Protein AF-A0AAW9I3V1-F1 (afdb_monomer)

Sequence (148 aa):
MKNDNVSKISYIEKARKITSREYLMKLIYQIDILEGDLQDINNYFEDFLNNNEEYIINRYGELLLQYSNESCVDLESVNMNNATDMEYMKRVCNELSVHSYDIEELITKHALNSSLSRIAKVDLAILKLSICEIVYMNKEVPVRVSIN

Structure (mmCIF, N/CA/C/O backbone):
data_AF-A0AAW9I3V1-F1
#
_entry.id   AF-A0AAW9I3V1-F1
#
loop_
_atom_site.group_PDB
_atom_site.id
_atom_site.type_symbol
_atom_site.label_atom_id
_atom_site.label_alt_id
_atom_site.label_comp_id
_atom_site.label_asym_id
_atom_site.label_entity_id
_atom_site.label_seq_id
_atom_site.pdbx_PDB_ins_code
_atom_site.Cartn_x
_atom_site.Cartn_y
_atom_site.Cartn_z
_atom_site.occupancy
_atom_site.B_iso_or_equiv
_atom_site.auth_seq_id
_atom_site.auth_comp_id
_atom_site.auth_asym_id
_atom_site.auth_atom_id
_atom_site.pdbx_PDB_model_num
ATOM 1 N N . MET A 1 1 ? 10.827 -19.783 -28.789 1.00 43.56 1 MET A N 1
ATOM 2 C CA . MET A 1 1 ? 10.454 -18.372 -29.044 1.00 43.56 1 MET A CA 1
ATOM 3 C C . MET A 1 1 ? 9.079 -17.952 -28.486 1.00 43.56 1 MET A C 1
ATOM 5 O O . MET A 1 1 ? 8.656 -16.848 -28.785 1.00 43.56 1 MET A O 1
ATOM 9 N N . LYS A 1 2 ? 8.371 -18.754 -27.662 1.00 42.28 2 LYS A N 1
ATOM 10 C CA . LYS A 1 2 ? 7.132 -18.313 -26.966 1.00 42.28 2 LYS A CA 1
ATOM 11 C C . LYS A 1 2 ? 7.310 -18.023 -25.459 1.00 42.28 2 LYS A C 1
ATOM 13 O O . LYS A 1 2 ? 6.416 -17.431 -24.872 1.00 42.28 2 LYS A O 1
ATOM 18 N N . ASN A 1 3 ? 8.440 -18.402 -24.851 1.00 51.03 3 ASN A N 1
ATOM 19 C CA . ASN A 1 3 ? 8.659 -18.279 -23.400 1.00 51.03 3 ASN A CA 1
ATOM 20 C C . ASN A 1 3 ? 9.194 -16.910 -22.949 1.00 51.03 3 ASN A C 1
ATOM 22 O O . ASN A 1 3 ? 8.907 -16.501 -21.827 1.00 51.03 3 ASN A O 1
ATOM 26 N N . ASP A 1 4 ? 9.909 -16.184 -23.809 1.00 51.91 4 ASP A N 1
ATOM 27 C CA . ASP A 1 4 ? 10.616 -14.967 -23.383 1.00 51.91 4 ASP A CA 1
ATOM 28 C C . ASP A 1 4 ? 9.651 -13.792 -23.139 1.00 51.91 4 ASP A C 1
ATOM 30 O O . ASP A 1 4 ? 9.788 -13.073 -22.154 1.00 51.91 4 ASP A O 1
ATOM 34 N N . ASN A 1 5 ? 8.586 -13.659 -23.942 1.00 51.19 5 ASN A N 1
ATOM 35 C CA . ASN A 1 5 ? 7.574 -12.608 -23.744 1.00 51.19 5 ASN A CA 1
ATOM 36 C C . ASN A 1 5 ? 6.731 -12.806 -22.475 1.00 51.19 5 ASN A C 1
ATOM 38 O O . ASN A 1 5 ? 6.390 -11.830 -21.814 1.00 51.19 5 ASN A O 1
ATOM 42 N N . VAL A 1 6 ? 6.406 -14.051 -22.112 1.00 56.41 6 VAL A N 1
ATOM 43 C CA . VAL A 1 6 ? 5.638 -14.347 -20.888 1.00 56.41 6 VAL A CA 1
ATOM 44 C C . VAL A 1 6 ? 6.490 -14.072 -19.646 1.00 56.41 6 VAL A C 1
ATOM 46 O O . VAL A 1 6 ? 6.002 -13.498 -18.675 1.00 56.41 6 VAL A O 1
ATOM 49 N N . SER A 1 7 ? 7.784 -14.406 -19.704 1.00 58.94 7 SER A N 1
ATOM 50 C CA . SER A 1 7 ? 8.742 -14.079 -18.646 1.00 58.94 7 SER A CA 1
ATOM 51 C C . SER A 1 7 ? 8.952 -12.566 -18.506 1.00 58.94 7 SER A C 1
ATOM 53 O O . SER A 1 7 ? 9.006 -12.077 -17.379 1.00 58.94 7 SER A O 1
ATOM 55 N N . LYS A 1 8 ? 9.015 -11.814 -19.621 1.00 57.56 8 LYS A N 1
ATOM 56 C CA . LYS A 1 8 ? 9.141 -10.344 -19.606 1.00 57.56 8 LYS A CA 1
ATOM 57 C C . LYS A 1 8 ? 7.959 -9.641 -18.954 1.00 57.56 8 LYS A C 1
ATOM 59 O O . LYS A 1 8 ? 8.146 -8.808 -18.074 1.00 57.56 8 LYS A O 1
ATOM 64 N N . ILE A 1 9 ? 6.743 -10.011 -19.353 1.00 60.69 9 ILE A N 1
ATOM 65 C CA . ILE A 1 9 ? 5.514 -9.426 -18.800 1.00 60.69 9 ILE A CA 1
ATOM 66 C C . ILE A 1 9 ? 5.423 -9.707 -17.290 1.00 60.69 9 ILE A C 1
ATOM 68 O O . ILE A 1 9 ? 5.055 -8.828 -16.514 1.00 60.69 9 ILE A O 1
ATOM 72 N N . SER A 1 10 ? 5.858 -10.891 -16.847 1.00 80.12 10 SER A N 1
ATOM 73 C CA . SER A 1 10 ? 5.753 -11.298 -15.444 1.00 80.12 10 SER A CA 1
ATOM 74 C C . SER A 1 10 ? 6.622 -10.487 -14.473 1.00 80.12 10 SER A C 1
ATOM 76 O O . SER A 1 10 ? 6.154 -10.205 -13.367 1.00 80.12 10 SER A O 1
ATOM 78 N N . TYR A 1 11 ? 7.865 -10.125 -14.820 1.00 86.50 11 TYR A N 1
ATOM 79 C CA . TYR A 1 11 ? 8.733 -9.403 -13.874 1.00 86.50 11 TYR A CA 1
ATOM 80 C C . TYR A 1 11 ? 8.411 -7.908 -13.797 1.00 86.50 11 TYR A C 1
ATOM 82 O O . TYR A 1 11 ? 8.506 -7.328 -12.717 1.00 86.50 11 TYR A O 1
ATOM 90 N N . ILE A 1 12 ? 7.985 -7.309 -14.913 1.00 90.56 12 ILE A N 1
ATOM 91 C CA . ILE A 1 12 ? 7.550 -5.907 -14.985 1.00 90.56 12 ILE A CA 1
ATOM 92 C C . ILE A 1 12 ? 6.338 -5.700 -14.074 1.00 90.56 12 ILE A C 1
ATOM 94 O O . ILE A 1 12 ? 6.349 -4.840 -13.194 1.00 90.56 12 ILE A O 1
ATOM 98 N N . GLU A 1 13 ? 5.317 -6.550 -14.216 1.00 90.81 13 GLU A N 1
ATOM 99 C CA . GLU A 1 13 ? 4.133 -6.503 -13.355 1.00 90.81 13 GLU A CA 1
ATOM 100 C C . GLU A 1 13 ? 4.476 -6.750 -11.885 1.00 90.81 13 GLU A C 1
ATOM 102 O O . GLU A 1 13 ? 3.910 -6.111 -10.996 1.00 90.81 13 GLU A O 1
ATOM 107 N N . LYS A 1 14 ? 5.410 -7.668 -11.612 1.00 91.19 14 LYS A N 1
ATOM 108 C CA . LYS A 1 14 ? 5.872 -7.948 -10.250 1.00 91.19 14 LYS A CA 1
ATOM 109 C C . LYS A 1 14 ? 6.551 -6.727 -9.629 1.00 91.19 14 LYS A C 1
ATOM 111 O O . LYS A 1 14 ? 6.195 -6.361 -8.512 1.00 91.19 14 LYS A O 1
ATOM 116 N N . ALA A 1 15 ? 7.482 -6.095 -10.343 1.00 94.06 15 ALA A N 1
ATOM 117 C CA . ALA A 1 15 ? 8.146 -4.875 -9.895 1.00 94.06 15 ALA A CA 1
ATOM 118 C C . ALA A 1 15 ? 7.116 -3.772 -9.615 1.00 94.06 15 ALA A C 1
ATOM 120 O O . ALA A 1 15 ? 7.109 -3.215 -8.522 1.00 94.06 15 ALA A O 1
ATOM 121 N N . ARG A 1 16 ? 6.168 -3.547 -10.537 1.00 95.44 16 ARG A N 1
ATOM 122 C CA . ARG A 1 16 ? 5.117 -2.525 -10.396 1.00 95.44 16 ARG A CA 1
ATOM 123 C C . ARG A 1 16 ? 4.253 -2.745 -9.152 1.00 95.44 16 ARG A C 1
ATOM 125 O O . ARG A 1 16 ? 3.994 -1.809 -8.395 1.00 95.44 16 ARG A O 1
ATOM 132 N N . LYS A 1 17 ? 3.822 -3.987 -8.906 1.00 94.31 17 LYS A N 1
ATOM 133 C CA . LYS A 1 17 ? 3.012 -4.350 -7.729 1.00 94.31 17 LYS A CA 1
ATOM 134 C C . LYS A 1 17 ? 3.781 -4.159 -6.422 1.00 94.31 17 LYS A C 1
ATOM 136 O O . LYS A 1 17 ? 3.218 -3.652 -5.455 1.00 94.31 17 LYS A O 1
ATOM 141 N N . ILE A 1 18 ? 5.061 -4.530 -6.399 1.00 95.44 18 ILE A N 1
ATOM 142 C CA . ILE A 1 18 ? 5.917 -4.371 -5.216 1.00 95.44 18 ILE A CA 1
ATOM 143 C C . ILE A 1 18 ? 6.160 -2.892 -4.923 1.00 95.44 18 ILE A C 1
ATOM 145 O O . ILE A 1 18 ? 5.939 -2.478 -3.789 1.00 95.44 18 ILE A O 1
ATOM 149 N N . THR A 1 19 ? 6.519 -2.090 -5.930 1.00 97.88 19 THR A N 1
ATOM 150 C CA . THR A 1 19 ? 6.671 -0.637 -5.770 1.00 97.88 19 THR A CA 1
ATOM 151 C C . THR A 1 19 ? 5.386 -0.013 -5.224 1.00 97.88 19 THR A C 1
ATOM 153 O O . THR A 1 19 ? 5.429 0.730 -4.249 1.00 97.88 19 THR A O 1
ATOM 156 N N . SER A 1 20 ? 4.226 -0.369 -5.785 1.00 97.69 20 SER A N 1
ATOM 157 C CA . SER A 1 20 ? 2.929 0.169 -5.344 1.00 97.69 20 SER A CA 1
ATOM 158 C C . SER A 1 20 ? 2.651 -0.126 -3.866 1.00 97.69 20 SER A C 1
ATOM 160 O O . SER A 1 20 ? 2.324 0.780 -3.102 1.00 97.69 20 SER A O 1
ATOM 162 N N . ARG A 1 21 ? 2.837 -1.382 -3.436 1.00 97.69 21 ARG A N 1
ATOM 163 C CA . ARG A 1 21 ? 2.675 -1.784 -2.028 1.00 97.69 21 ARG A CA 1
ATOM 164 C C . ARG A 1 21 ? 3.671 -1.079 -1.116 1.00 97.69 21 ARG A C 1
ATOM 166 O O . ARG A 1 21 ? 3.289 -0.600 -0.054 1.00 97.69 21 ARG A O 1
ATOM 173 N N . GLU A 1 22 ? 4.935 -0.998 -1.527 1.00 98.19 22 GLU A N 1
ATOM 174 C CA . GLU A 1 22 ? 5.995 -0.356 -0.747 1.00 98.19 22 GLU A CA 1
ATOM 175 C C . GLU A 1 22 ? 5.655 1.107 -0.442 1.00 98.19 22 GLU A C 1
ATOM 177 O O . GLU A 1 22 ? 5.739 1.536 0.710 1.00 98.19 22 GLU A O 1
ATOM 182 N N . TYR A 1 23 ? 5.217 1.864 -1.448 1.00 98.50 23 TYR A N 1
ATOM 183 C CA . TYR A 1 23 ? 4.889 3.277 -1.266 1.00 98.50 23 TYR A CA 1
ATOM 184 C C . TYR A 1 23 ? 3.553 3.510 -0.555 1.00 98.50 23 TYR A C 1
ATOM 186 O O . TYR A 1 23 ? 3.454 4.471 0.204 1.00 98.50 23 TYR A O 1
ATOM 194 N N . LEU A 1 24 ? 2.574 2.607 -0.679 1.00 98.44 24 LEU A N 1
ATOM 195 C CA . LEU A 1 24 ? 1.385 2.626 0.182 1.00 98.44 24 LEU A CA 1
ATOM 196 C C . LEU A 1 24 ? 1.753 2.419 1.655 1.00 98.44 24 LEU A C 1
ATOM 198 O O . LEU A 1 24 ? 1.292 3.169 2.509 1.00 98.44 24 LEU A O 1
ATOM 202 N N . MET A 1 25 ? 2.620 1.451 1.967 1.00 98.31 25 MET A N 1
ATOM 203 C CA . MET A 1 25 ? 3.072 1.231 3.346 1.00 98.31 25 MET A CA 1
ATOM 204 C C . MET A 1 25 ? 3.822 2.446 3.898 1.00 98.31 25 MET A C 1
ATOM 206 O O . MET A 1 25 ? 3.615 2.811 5.053 1.00 98.31 25 MET A O 1
ATOM 210 N N . LYS A 1 26 ? 4.651 3.107 3.079 1.00 98.62 26 LYS A N 1
ATOM 211 C CA . LYS A 1 26 ? 5.330 4.354 3.468 1.00 98.62 26 LYS A CA 1
ATOM 212 C C . LYS A 1 26 ? 4.341 5.495 3.732 1.00 98.62 26 LYS A C 1
ATOM 214 O O . LYS A 1 26 ? 4.529 6.215 4.709 1.00 98.62 26 LYS A O 1
ATOM 219 N N . LEU A 1 27 ? 3.287 5.631 2.925 1.00 98.69 27 LEU A N 1
ATOM 220 C CA . LEU A 1 27 ? 2.222 6.611 3.157 1.00 98.69 27 LEU A CA 1
ATOM 221 C C . LEU A 1 27 ? 1.482 6.336 4.474 1.00 98.69 27 LEU A C 1
ATOM 223 O O . LEU A 1 27 ? 1.360 7.234 5.302 1.00 98.69 27 LEU A O 1
ATOM 227 N N . ILE A 1 28 ? 1.046 5.092 4.699 1.00 98.44 28 ILE A N 1
ATOM 228 C CA . ILE A 1 28 ? 0.362 4.689 5.941 1.00 98.44 28 ILE A CA 1
ATOM 229 C C . ILE A 1 28 ? 1.264 4.963 7.151 1.00 98.44 28 ILE A C 1
ATOM 231 O O . ILE A 1 28 ? 0.830 5.569 8.127 1.00 98.44 28 ILE A O 1
ATOM 235 N N . TYR A 1 29 ? 2.542 4.583 7.063 1.00 98.38 29 TYR A N 1
ATOM 236 C CA . TYR A 1 29 ? 3.536 4.858 8.098 1.00 98.38 29 TYR A CA 1
ATOM 237 C C . TYR A 1 29 ? 3.693 6.360 8.369 1.00 98.38 29 TYR A C 1
ATOM 239 O O . TYR A 1 29 ? 3.746 6.768 9.528 1.00 98.38 29 TYR A O 1
ATOM 247 N N . GLN A 1 30 ? 3.769 7.185 7.319 1.00 98.06 30 GLN A N 1
ATOM 248 C CA . GLN A 1 30 ? 3.905 8.634 7.453 1.00 98.06 30 GLN A CA 1
ATOM 249 C C . GLN A 1 30 ? 2.688 9.251 8.156 1.00 98.06 30 GLN A C 1
ATOM 251 O O . GLN A 1 30 ? 2.857 10.120 9.006 1.00 98.06 30 GLN A O 1
ATOM 256 N N . ILE A 1 31 ? 1.476 8.795 7.844 1.00 97.69 31 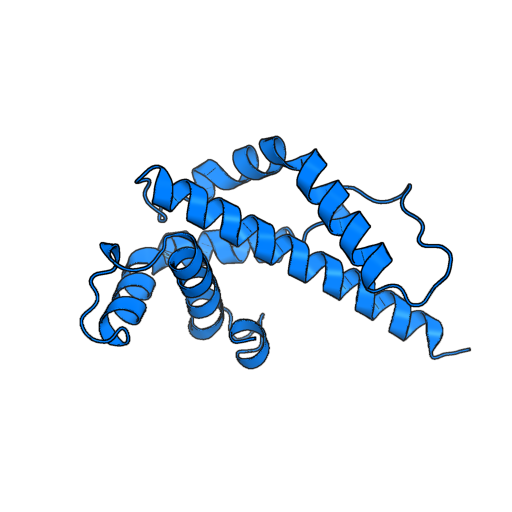ILE A N 1
ATOM 257 C CA . ILE A 1 31 ? 0.262 9.242 8.540 1.00 97.69 31 ILE A CA 1
ATOM 258 C C . ILE A 1 31 ? 0.329 8.823 10.014 1.00 97.69 31 ILE A C 1
ATOM 260 O O . ILE A 1 31 ? 0.186 9.658 10.905 1.00 97.69 31 ILE A O 1
ATOM 264 N N . ASP A 1 32 ? 0.655 7.557 10.280 1.00 95.00 32 ASP A N 1
ATOM 265 C CA . ASP A 1 32 ? 0.696 6.998 11.632 1.00 95.00 32 ASP A CA 1
ATOM 266 C C . ASP A 1 32 ? 1.787 7.608 12.534 1.00 95.00 32 ASP A C 1
ATOM 268 O O . ASP A 1 32 ? 1.627 7.608 13.762 1.00 95.00 32 ASP A O 1
ATOM 272 N N . ILE A 1 33 ? 2.918 8.056 11.971 1.00 95.56 33 ILE A N 1
ATOM 273 C CA . ILE A 1 33 ? 4.013 8.696 12.724 1.00 95.56 33 ILE A CA 1
ATOM 274 C C . ILE A 1 33 ? 3.749 10.183 12.972 1.00 95.56 33 ILE A C 1
ATOM 276 O O . ILE A 1 33 ? 4.222 10.724 13.968 1.00 95.56 33 ILE A O 1
ATOM 280 N N . LEU A 1 34 ? 2.983 10.831 12.091 1.00 96.25 34 LEU A N 1
ATOM 281 C CA . LEU A 1 34 ? 2.526 12.213 12.250 1.00 96.25 34 LEU A CA 1
ATOM 282 C C . LEU A 1 34 ? 1.235 12.315 13.075 1.00 96.25 34 LEU A C 1
ATOM 284 O O . LEU A 1 34 ? 0.685 13.406 13.194 1.00 96.25 34 LEU A O 1
ATOM 288 N N . GLU A 1 35 ? 0.763 11.192 13.627 1.00 92.88 35 GLU A N 1
ATOM 289 C CA . GLU A 1 35 ? -0.495 11.089 14.378 1.00 92.88 35 GLU A CA 1
ATOM 290 C C . GLU A 1 35 ? -1.711 11.604 13.581 1.00 92.88 35 GLU A C 1
ATOM 292 O O . GLU A 1 35 ? -2.664 12.133 14.150 1.00 92.88 35 GLU A O 1
ATOM 297 N N . GLY A 1 36 ? -1.673 11.456 12.252 1.00 93.38 36 GLY A N 1
ATOM 298 C CA . GLY A 1 36 ? -2.788 11.774 11.363 1.00 93.38 36 GLY A CA 1
ATOM 299 C C . GLY A 1 36 ? -3.862 10.685 11.356 1.00 93.38 36 GLY A C 1
ATOM 300 O O . GLY A 1 36 ? -3.621 9.554 11.781 1.00 93.38 36 GLY A O 1
ATOM 301 N N . ASP A 1 37 ? -5.046 11.018 10.837 1.00 94.31 37 ASP A N 1
ATOM 302 C CA . ASP A 1 37 ? -6.128 10.049 10.660 1.00 94.31 37 ASP A CA 1
ATOM 303 C C . ASP A 1 37 ? -6.019 9.362 9.291 1.00 94.31 37 ASP A C 1
ATOM 305 O O . ASP A 1 37 ? -5.912 10.006 8.245 1.00 94.31 37 ASP A O 1
ATOM 309 N N . LEU A 1 38 ? -6.065 8.030 9.286 1.00 95.12 38 LEU A N 1
ATOM 310 C CA . LEU A 1 38 ? -6.049 7.242 8.058 1.00 95.12 38 LEU A CA 1
ATOM 311 C C . LEU A 1 38 ? -7.337 7.416 7.238 1.00 95.12 38 LEU A C 1
ATOM 313 O O . LEU A 1 38 ? -7.314 7.182 6.031 1.00 95.12 38 LEU A O 1
ATOM 317 N N . GLN A 1 39 ? -8.433 7.874 7.852 1.00 96.75 39 GLN A N 1
ATOM 318 C CA . GLN A 1 39 ? -9.638 8.279 7.122 1.00 96.75 39 GLN A CA 1
ATOM 319 C C . GLN A 1 39 ? -9.343 9.389 6.104 1.00 96.75 39 GLN A C 1
ATOM 321 O O . GLN A 1 39 ? -9.930 9.406 5.021 1.00 96.75 39 GLN A O 1
ATOM 326 N N . ASP A 1 40 ? -8.353 10.238 6.390 1.00 97.38 40 ASP A N 1
ATOM 327 C CA . ASP A 1 40 ? -7.917 11.342 5.536 1.00 97.38 40 ASP A CA 1
ATOM 328 C C . ASP A 1 40 ? -6.822 10.950 4.528 1.00 97.38 40 ASP A C 1
ATOM 330 O O . ASP A 1 40 ? -6.291 11.817 3.835 1.00 97.38 40 ASP A O 1
ATOM 334 N N . ILE A 1 41 ? -6.483 9.659 4.381 1.00 98.25 41 ILE A N 1
ATOM 335 C CA . ILE A 1 41 ? -5.395 9.188 3.496 1.00 98.25 41 ILE A CA 1
ATOM 336 C C . ILE A 1 41 ? -5.475 9.749 2.069 1.00 98.25 41 ILE A C 1
ATOM 338 O O . ILE A 1 41 ? -4.451 10.096 1.476 1.00 98.25 41 ILE A O 1
ATOM 342 N N . ASN A 1 42 ? -6.687 9.897 1.530 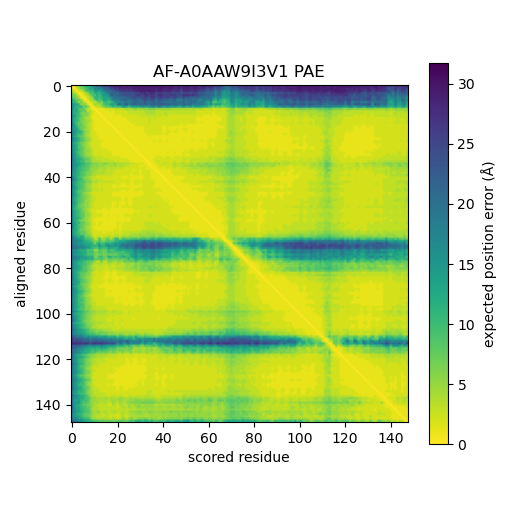1.00 98.12 42 ASN A N 1
ATOM 343 C CA . ASN A 1 42 ? -6.920 10.443 0.195 1.00 98.12 42 ASN A CA 1
ATOM 344 C C . ASN A 1 42 ? -6.445 11.899 0.048 1.00 98.12 42 ASN A C 1
ATOM 346 O O . ASN A 1 42 ? -6.017 12.284 -1.037 1.00 98.12 42 ASN A O 1
ATOM 350 N N . ASN A 1 43 ? -6.459 12.684 1.130 1.00 97.62 43 ASN A N 1
ATOM 351 C CA . ASN A 1 43 ? -5.993 14.072 1.133 1.00 97.62 43 ASN A CA 1
ATOM 352 C C . ASN A 1 43 ? -4.466 14.163 1.005 1.00 97.62 43 ASN A C 1
ATOM 354 O O . ASN A 1 43 ? -3.951 15.152 0.497 1.00 97.62 43 ASN A O 1
ATOM 358 N N . TYR A 1 44 ? -3.743 13.132 1.451 1.00 97.38 44 TYR A N 1
ATOM 359 C CA . TYR A 1 44 ? -2.278 13.090 1.434 1.00 97.38 44 TYR A CA 1
ATOM 360 C C . TYR A 1 44 ? -1.707 12.371 0.210 1.00 97.38 44 TYR A C 1
ATOM 362 O O . TYR A 1 44 ? -0.521 12.503 -0.077 1.00 97.38 44 TYR A O 1
ATOM 370 N N . PHE A 1 45 ? -2.525 11.581 -0.489 1.00 98.06 45 PHE A N 1
ATOM 371 C CA . PHE A 1 45 ? -2.061 10.615 -1.480 1.00 98.06 45 PHE A CA 1
ATOM 372 C C . PHE A 1 45 ? -1.293 11.249 -2.648 1.00 98.06 45 PHE A C 1
ATOM 374 O O . PHE A 1 45 ? -0.152 10.869 -2.902 1.00 98.06 45 PHE A O 1
ATOM 381 N N . GLU A 1 46 ? -1.890 12.223 -3.339 1.00 97.25 46 GLU A N 1
ATOM 382 C CA . GLU A 1 46 ? -1.274 12.837 -4.527 1.00 97.25 46 GLU A CA 1
ATOM 383 C C . GLU A 1 46 ? -0.004 13.622 -4.151 1.00 97.25 46 GLU A C 1
ATOM 385 O O . GLU A 1 46 ? 1.036 13.469 -4.792 1.00 97.25 46 GLU A O 1
ATOM 390 N N . ASP A 1 47 ? -0.038 14.386 -3.054 1.00 97.94 47 ASP A N 1
ATOM 391 C CA . ASP A 1 47 ? 1.132 15.119 -2.558 1.00 97.94 47 ASP A CA 1
ATOM 392 C C . ASP A 1 47 ? 2.260 14.171 -2.141 1.00 97.94 47 ASP A C 1
ATOM 394 O O . ASP A 1 47 ? 3.428 14.417 -2.443 1.00 97.94 47 ASP A O 1
ATOM 398 N N . PHE A 1 48 ? 1.931 13.062 -1.474 1.00 98.38 48 PHE A N 1
ATOM 399 C CA . PHE A 1 48 ? 2.910 12.044 -1.109 1.00 98.38 48 PHE A CA 1
ATOM 400 C C . PHE A 1 48 ? 3.580 11.447 -2.347 1.00 98.38 48 PHE A C 1
ATOM 402 O O . PHE A 1 48 ? 4.805 11.328 -2.369 1.00 98.38 48 PHE A O 1
ATOM 409 N N . LEU A 1 49 ? 2.811 11.098 -3.380 1.00 98.00 49 LEU A N 1
ATOM 410 C CA . LEU A 1 49 ? 3.367 10.560 -4.619 1.00 98.00 49 LEU A CA 1
ATOM 411 C C . LEU A 1 49 ? 4.284 11.566 -5.316 1.00 98.00 49 LEU A C 1
ATOM 413 O O . LEU A 1 49 ? 5.406 11.208 -5.662 1.00 98.00 49 LEU A O 1
ATOM 417 N N . ASN A 1 50 ? 3.850 12.821 -5.450 1.00 97.38 50 ASN A N 1
ATOM 418 C CA . ASN A 1 50 ? 4.640 13.880 -6.083 1.00 97.38 50 ASN A CA 1
ATOM 419 C C . ASN A 1 50 ? 5.950 14.139 -5.328 1.00 97.38 50 ASN A C 1
ATOM 421 O O . ASN A 1 50 ? 7.019 14.221 -5.927 1.00 97.38 50 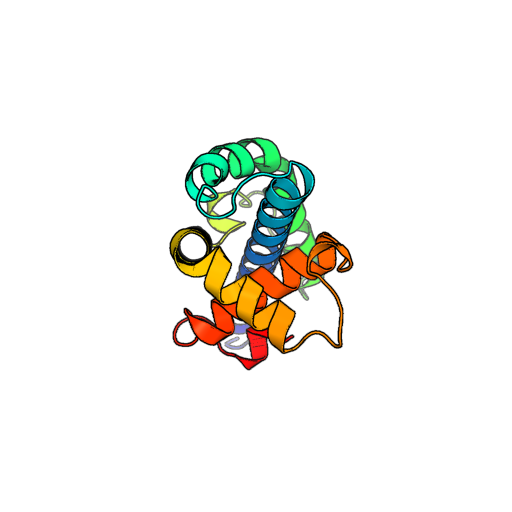ASN A O 1
ATOM 425 N N . ASN A 1 51 ? 5.895 14.190 -3.995 1.00 98.00 51 ASN A N 1
ATOM 426 C CA . ASN A 1 51 ? 7.078 14.401 -3.158 1.00 98.00 51 ASN A CA 1
ATOM 427 C C . ASN A 1 51 ? 8.068 13.226 -3.198 1.00 98.00 51 ASN A C 1
ATOM 429 O O . ASN A 1 51 ? 9.226 13.390 -2.814 1.00 98.00 51 ASN A O 1
ATOM 433 N N . ASN A 1 52 ? 7.626 12.045 -3.637 1.00 98.25 52 ASN A N 1
ATOM 434 C CA . ASN A 1 52 ? 8.437 10.833 -3.688 1.00 98.25 52 ASN A CA 1
ATOM 435 C C . ASN A 1 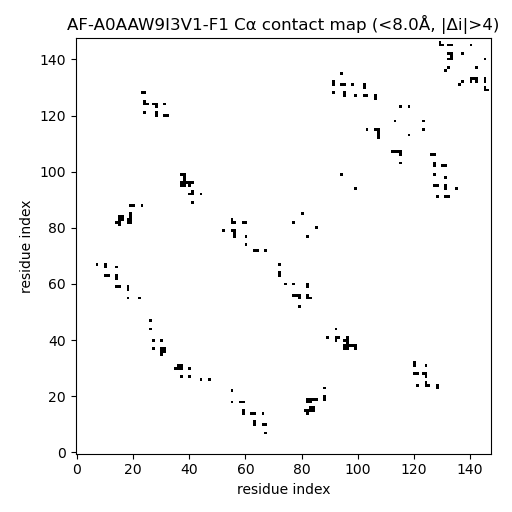52 ? 8.685 10.318 -5.115 1.00 98.25 52 ASN A C 1
ATOM 437 O O . ASN A 1 52 ? 9.255 9.238 -5.263 1.00 98.25 52 ASN A O 1
ATOM 441 N N . GLU A 1 53 ? 8.293 11.061 -6.154 1.00 97.62 53 GLU A N 1
ATOM 442 C CA . GLU A 1 53 ? 8.270 10.592 -7.548 1.00 97.62 53 GLU A CA 1
ATOM 443 C C . GLU A 1 53 ? 9.613 9.993 -7.994 1.00 97.62 53 GLU A C 1
ATOM 445 O O . GLU A 1 53 ? 9.666 8.861 -8.480 1.00 97.62 53 GLU A O 1
ATOM 450 N N . GLU A 1 54 ? 10.715 10.707 -7.757 1.00 96.56 54 GLU A N 1
ATOM 451 C CA . GLU A 1 54 ? 12.061 10.250 -8.118 1.00 96.56 54 GLU A CA 1
ATOM 452 C C . GLU A 1 54 ? 12.423 8.929 -7.418 1.00 96.56 54 GLU A C 1
ATOM 454 O O . GLU A 1 54 ? 12.925 7.995 -8.045 1.00 96.56 54 GLU A O 1
ATOM 459 N N . TYR A 1 55 ? 12.112 8.802 -6.126 1.00 97.94 55 TYR A N 1
ATOM 460 C CA . TYR A 1 55 ? 12.377 7.577 -5.371 1.00 97.94 55 TYR A CA 1
ATOM 461 C C . TYR A 1 55 ? 11.511 6.412 -5.850 1.00 97.94 55 TYR A C 1
ATOM 463 O O . TYR A 1 55 ? 11.957 5.263 -5.828 1.00 97.94 55 TYR A O 1
ATOM 471 N N . ILE A 1 56 ? 10.271 6.678 -6.264 1.00 98.06 56 ILE A N 1
ATOM 472 C CA . ILE A 1 56 ? 9.360 5.666 -6.808 1.00 98.06 56 ILE A CA 1
ATOM 473 C C . ILE A 1 56 ? 9.922 5.117 -8.118 1.00 98.06 56 ILE A C 1
ATOM 475 O O . ILE A 1 56 ? 10.038 3.899 -8.282 1.00 98.06 56 ILE A O 1
ATOM 479 N N . ILE A 1 57 ? 10.315 6.020 -9.016 1.00 96.50 57 ILE A N 1
ATOM 480 C CA . ILE A 1 57 ? 10.918 5.701 -10.311 1.00 96.50 57 ILE A CA 1
ATOM 481 C C . ILE A 1 57 ? 12.200 4.887 -10.122 1.00 96.50 57 ILE A C 1
ATOM 483 O O . ILE A 1 57 ? 12.326 3.798 -10.688 1.00 96.50 57 ILE A O 1
ATOM 487 N N . ASN A 1 58 ? 13.107 5.361 -9.265 1.00 95.69 58 ASN A N 1
ATOM 488 C CA . ASN A 1 58 ? 14.371 4.682 -8.990 1.00 95.69 58 ASN A CA 1
ATOM 489 C C . ASN A 1 58 ? 14.140 3.289 -8.399 1.00 95.69 58 ASN A C 1
ATOM 491 O O . ASN A 1 58 ? 14.715 2.310 -8.872 1.00 95.69 58 ASN A O 1
ATOM 495 N N . ARG A 1 59 ? 13.232 3.172 -7.423 1.00 96.44 59 ARG A N 1
ATOM 496 C CA . ARG A 1 59 ? 12.915 1.892 -6.784 1.00 96.44 59 ARG A CA 1
ATOM 497 C C . ARG A 1 59 ? 12.353 0.876 -7.771 1.00 96.44 59 ARG A C 1
ATOM 499 O O . ARG A 1 59 ? 12.725 -0.296 -7.747 1.00 96.44 59 ARG A O 1
ATOM 506 N N . TYR A 1 60 ? 11.457 1.312 -8.646 1.00 96.06 60 TYR A N 1
ATOM 507 C CA . TYR A 1 60 ? 10.927 0.443 -9.683 1.00 96.06 60 TYR A CA 1
ATOM 508 C C . TYR A 1 60 ? 12.020 0.009 -10.671 1.00 96.06 60 TYR A C 1
ATOM 510 O O . TYR A 1 60 ? 12.112 -1.180 -10.973 1.00 96.06 60 TYR A O 1
ATOM 518 N N . GLY A 1 61 ? 12.898 0.923 -11.099 1.00 93.38 61 GLY A N 1
ATOM 519 C CA . GLY A 1 61 ? 14.059 0.599 -11.936 1.00 93.38 61 GLY A CA 1
ATOM 520 C C . GLY A 1 61 ? 14.990 -0.444 -11.303 1.00 93.38 61 GLY A C 1
ATOM 521 O O . GLY A 1 61 ? 15.373 -1.412 -11.961 1.00 93.38 61 GLY A O 1
ATOM 522 N N . GLU A 1 62 ? 15.286 -0.314 -10.007 1.00 92.88 62 GLU A N 1
ATOM 523 C CA . GLU A 1 62 ? 16.052 -1.311 -9.245 1.00 92.88 62 GLU A CA 1
ATOM 524 C C . GLU A 1 62 ? 15.385 -2.692 -9.260 1.00 92.88 62 GLU A C 1
ATOM 526 O O . GLU A 1 62 ? 16.050 -3.704 -9.491 1.00 92.88 62 GLU A O 1
ATOM 531 N N . LEU A 1 63 ? 14.069 -2.751 -9.034 1.00 93.06 63 LEU A N 1
ATOM 532 C CA . LEU A 1 63 ? 13.319 -4.009 -9.036 1.00 93.06 63 LEU A CA 1
ATOM 533 C C . LEU A 1 63 ? 13.270 -4.641 -10.430 1.00 93.06 63 LEU A C 1
ATO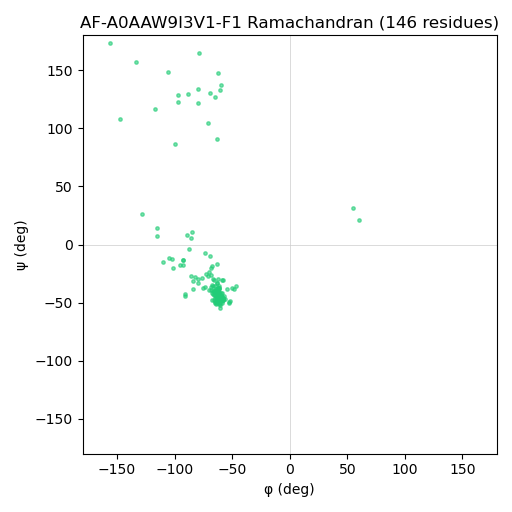M 535 O O . LEU A 1 63 ? 13.335 -5.868 -10.543 1.00 93.06 63 LEU A O 1
ATOM 539 N N . LEU A 1 64 ? 13.191 -3.832 -11.491 1.00 92.06 64 LEU A N 1
ATOM 540 C CA . LEU A 1 64 ? 13.298 -4.332 -12.859 1.00 92.06 64 LEU A CA 1
ATOM 541 C C . LEU A 1 64 ? 14.658 -4.991 -13.092 1.00 92.06 64 LEU A C 1
ATOM 543 O O . LEU A 1 64 ? 14.689 -6.117 -13.578 1.00 92.06 64 LEU A O 1
ATOM 547 N N . LEU A 1 65 ? 15.760 -4.346 -12.693 1.00 89.50 65 LEU A N 1
ATOM 548 C CA . LEU A 1 65 ? 17.100 -4.935 -12.785 1.00 89.50 65 LEU A CA 1
ATOM 549 C C . LEU A 1 65 ? 17.207 -6.229 -11.972 1.00 89.50 65 LEU A C 1
ATOM 551 O O . LEU A 1 65 ? 17.713 -7.230 -12.474 1.00 89.50 65 LEU A O 1
ATOM 555 N N . GLN A 1 66 ? 16.691 -6.230 -10.740 1.00 89.06 66 GLN A N 1
ATOM 556 C CA . GLN A 1 66 ? 16.764 -7.373 -9.832 1.00 89.06 66 GLN A CA 1
ATOM 557 C C . GLN A 1 66 ? 15.990 -8.596 -10.341 1.00 89.06 66 GLN A C 1
ATOM 559 O O . GLN A 1 66 ? 16.436 -9.727 -10.148 1.00 89.06 66 GLN A O 1
ATOM 564 N N . TYR A 1 67 ? 14.808 -8.393 -10.928 1.00 87.44 67 TYR A N 1
ATOM 565 C CA . TYR A 1 67 ? 13.966 -9.494 -11.401 1.00 87.44 67 TYR A CA 1
ATOM 566 C C . TYR A 1 67 ? 14.184 -9.853 -12.864 1.00 87.44 67 TYR A C 1
ATOM 568 O O . TYR A 1 67 ? 13.780 -10.943 -13.280 1.00 87.44 67 TYR A O 1
ATOM 576 N N . SER A 1 68 ? 14.796 -8.969 -13.651 1.00 83.50 68 SER A N 1
ATOM 577 C CA . SER A 1 68 ? 15.198 -9.320 -15.001 1.00 83.50 68 SER A CA 1
ATOM 578 C C . SER A 1 68 ? 16.278 -10.399 -14.941 1.00 83.50 68 SER A C 1
ATOM 580 O O . SER A 1 68 ? 17.311 -10.244 -14.299 1.00 83.50 68 SER A O 1
ATOM 582 N N . ASN A 1 69 ? 16.052 -11.499 -15.651 1.00 71.62 69 ASN A N 1
ATOM 583 C CA . ASN A 1 69 ? 17.103 -12.478 -15.930 1.00 71.62 69 ASN A CA 1
ATOM 584 C C . ASN A 1 69 ? 17.932 -12.068 -17.168 1.00 71.62 69 ASN A C 1
ATOM 586 O O . ASN A 1 69 ? 18.678 -12.884 -17.708 1.00 71.62 69 ASN A O 1
ATOM 590 N N . GLU A 1 70 ? 17.756 -10.838 -17.667 1.00 65.62 70 GLU A N 1
ATOM 591 C CA . GLU A 1 70 ? 18.345 -10.347 -18.914 1.00 65.62 70 GLU A CA 1
ATOM 592 C C . GLU A 1 70 ? 19.491 -9.372 -18.652 1.00 65.62 70 GLU A C 1
ATOM 594 O O . GLU A 1 70 ? 19.482 -8.604 -17.699 1.00 65.62 70 GLU A O 1
ATOM 599 N N . SER A 1 71 ? 20.476 -9.371 -19.549 1.00 61.47 71 SER A N 1
ATOM 600 C CA . SER A 1 71 ? 21.659 -8.507 -19.459 1.00 61.47 71 SER A CA 1
ATOM 601 C C . SER A 1 71 ? 21.381 -7.033 -19.788 1.00 61.47 71 SER A C 1
ATOM 603 O O . SER A 1 71 ? 22.281 -6.209 -19.658 1.00 61.47 71 SER A O 1
ATOM 605 N N . CYS A 1 72 ? 20.174 -6.696 -20.253 1.00 63.44 72 CYS A N 1
ATOM 606 C CA . CYS A 1 72 ? 19.794 -5.344 -20.648 1.00 63.44 72 CYS A CA 1
ATOM 607 C C . CYS A 1 72 ? 18.305 -5.109 -20.358 1.00 63.44 72 CYS A C 1
ATOM 609 O O . CYS A 1 72 ? 17.437 -5.653 -21.041 1.00 63.44 72 CYS A O 1
ATOM 611 N N . VAL A 1 73 ? 18.027 -4.302 -19.334 1.00 74.81 73 VAL A N 1
ATOM 612 C CA . VAL A 1 73 ? 16.707 -3.713 -19.080 1.00 74.81 73 VAL A CA 1
ATOM 613 C C . VAL A 1 73 ? 16.722 -2.307 -19.656 1.00 74.81 73 VAL A C 1
ATOM 615 O O . VAL A 1 73 ? 17.629 -1.533 -19.355 1.00 74.81 73 VAL A O 1
ATOM 618 N N . ASP A 1 74 ? 15.726 -1.979 -20.473 1.00 74.75 74 ASP A N 1
ATOM 619 C CA . ASP A 1 74 ? 15.507 -0.603 -20.907 1.00 74.75 74 ASP A CA 1
ATOM 620 C C . ASP A 1 74 ? 14.988 0.228 -19.726 1.00 74.75 74 ASP A C 1
ATOM 622 O O . ASP A 1 74 ? 13.837 0.090 -19.311 1.00 74.75 74 ASP A O 1
ATOM 626 N N . LEU A 1 75 ? 15.870 1.048 -19.154 1.00 81.06 75 LEU A N 1
ATOM 627 C CA . LEU A 1 75 ? 15.548 1.957 -18.054 1.00 81.06 75 LEU A CA 1
ATOM 628 C C . LEU A 1 75 ? 15.153 3.356 -18.544 1.00 81.06 75 LEU A C 1
ATOM 630 O O . LEU A 1 75 ? 14.606 4.128 -17.761 1.00 81.06 75 LEU A O 1
ATOM 634 N N . GLU A 1 76 ? 15.389 3.691 -19.817 1.00 78.31 76 GLU A N 1
ATOM 635 C CA . GLU A 1 76 ? 15.102 5.030 -20.355 1.00 78.31 76 GLU A CA 1
ATOM 636 C C . GLU A 1 76 ? 13.594 5.295 -20.455 1.00 78.31 76 GLU A C 1
ATOM 638 O O . GLU A 1 76 ? 13.152 6.442 -20.412 1.00 78.31 76 GLU A O 1
ATOM 643 N N . SER A 1 77 ? 12.787 4.236 -20.545 1.00 80.56 77 SER A N 1
ATOM 644 C CA . SER A 1 77 ? 11.327 4.320 -20.598 1.00 80.56 77 SER A CA 1
ATOM 645 C C . SER A 1 77 ? 10.643 4.334 -19.224 1.00 80.56 77 SER A C 1
ATOM 647 O O . SER A 1 77 ? 9.417 4.482 -19.156 1.00 80.56 77 SER A O 1
ATOM 649 N N . VAL A 1 78 ? 11.385 4.200 -18.119 1.00 86.75 78 VAL A N 1
ATOM 650 C CA . VAL A 1 78 ? 10.811 4.174 -16.766 1.00 86.75 78 VAL A CA 1
ATOM 651 C C . VAL A 1 78 ? 10.260 5.548 -16.378 1.00 86.75 78 VAL A C 1
ATOM 653 O O . VAL A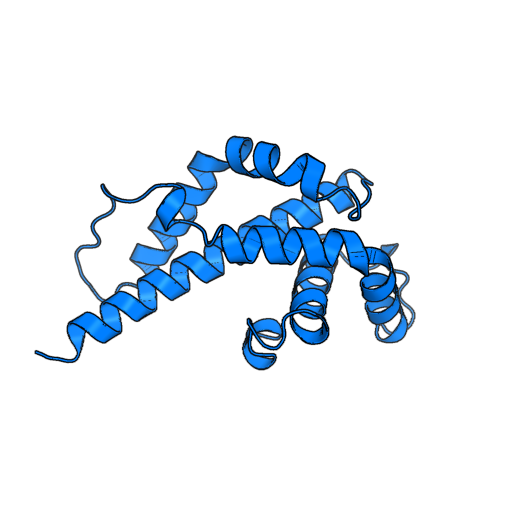 1 78 ? 10.931 6.566 -16.500 1.00 86.75 78 VAL A O 1
ATOM 656 N N . ASN A 1 79 ? 9.020 5.575 -15.890 1.00 91.38 79 ASN A N 1
ATOM 657 C CA . ASN A 1 79 ? 8.354 6.782 -15.413 1.00 91.38 79 ASN A CA 1
ATOM 658 C C . ASN A 1 79 ? 7.242 6.434 -14.413 1.00 91.38 79 ASN A C 1
ATOM 660 O O . ASN A 1 79 ? 6.888 5.271 -14.224 1.00 91.38 79 ASN A O 1
ATOM 664 N N . MET A 1 80 ? 6.635 7.446 -13.800 1.00 90.19 80 MET A N 1
ATOM 665 C CA . MET A 1 80 ? 5.612 7.251 -12.771 1.00 90.19 80 MET A CA 1
ATOM 666 C C . MET A 1 80 ? 4.431 6.364 -13.218 1.00 90.19 80 MET A C 1
ATOM 668 O O . MET A 1 80 ? 3.966 5.518 -12.449 1.00 90.19 80 MET A O 1
ATOM 672 N N . ASN A 1 81 ? 3.990 6.488 -14.478 1.00 89.12 81 ASN A N 1
ATOM 673 C CA . ASN A 1 81 ? 2.840 5.741 -15.004 1.00 89.12 81 ASN A CA 1
ATOM 674 C C . ASN A 1 81 ? 3.105 4.237 -15.129 1.00 89.12 81 ASN A C 1
ATOM 676 O O . ASN A 1 81 ? 2.159 3.452 -15.124 1.00 89.12 81 ASN A O 1
ATOM 680 N N . ASN A 1 82 ? 4.368 3.824 -15.285 1.00 91.12 82 ASN A N 1
ATOM 681 C CA . ASN A 1 82 ? 4.729 2.406 -15.326 1.00 91.12 82 ASN A CA 1
ATOM 682 C C . ASN A 1 82 ? 5.314 1.890 -14.007 1.00 91.12 82 ASN A C 1
ATOM 684 O O . ASN A 1 82 ? 5.242 0.687 -13.760 1.00 91.12 82 ASN A O 1
ATOM 688 N N . ALA A 1 83 ? 5.815 2.780 -13.147 1.00 94.44 83 ALA A N 1
ATOM 689 C CA . ALA A 1 83 ? 6.400 2.422 -11.863 1.00 94.44 83 ALA A CA 1
ATOM 690 C C . ALA A 1 83 ? 5.368 1.977 -10.820 1.00 94.44 83 ALA A C 1
ATOM 692 O O . ALA A 1 83 ? 5.697 1.208 -9.915 1.00 94.44 83 ALA A O 1
ATOM 693 N N . THR A 1 84 ? 4.119 2.430 -10.951 1.00 96.12 84 THR A N 1
ATOM 694 C CA . THR A 1 84 ? 3.048 2.154 -9.988 1.00 96.12 84 THR A CA 1
ATOM 695 C C . THR A 1 84 ? 1.754 1.712 -10.658 1.00 96.12 84 THR A C 1
ATOM 697 O O . THR A 1 84 ? 1.508 1.960 -11.836 1.00 96.12 84 THR A O 1
ATOM 700 N N . ASP A 1 85 ? 0.920 1.014 -9.894 1.00 96.06 85 ASP A N 1
ATOM 701 C CA . ASP A 1 85 ? -0.441 0.656 -10.261 1.00 96.06 85 ASP A CA 1
ATOM 702 C C . ASP A 1 85 ? -1.411 1.636 -9.590 1.00 96.06 85 ASP A C 1
ATOM 704 O O . ASP A 1 85 ? -1.883 1.419 -8.474 1.00 96.06 85 ASP A O 1
ATOM 708 N N . MET A 1 86 ? -1.647 2.768 -10.257 1.00 95.56 86 MET A N 1
ATOM 709 C CA . MET A 1 86 ? -2.415 3.883 -9.697 1.00 95.56 86 MET A CA 1
ATOM 710 C C . MET A 1 86 ? -3.861 3.497 -9.353 1.00 95.56 86 MET A C 1
ATOM 712 O O . MET A 1 86 ? -4.409 3.979 -8.364 1.00 95.56 86 MET A O 1
ATOM 716 N N . GLU A 1 87 ? -4.484 2.624 -10.148 1.00 95.94 87 GLU A N 1
ATOM 717 C CA . GLU A 1 87 ? -5.850 2.158 -9.895 1.00 95.94 87 GLU A CA 1
ATOM 718 C C . GLU A 1 87 ? -5.911 1.331 -8.606 1.00 95.94 87 GLU A C 1
ATOM 720 O O . GLU A 1 87 ? -6.733 1.611 -7.730 1.00 95.94 87 GLU A O 1
ATOM 725 N N . TYR A 1 88 ? -4.987 0.377 -8.447 1.00 96.38 88 TYR A N 1
ATOM 726 C CA . TYR A 1 88 ? -4.844 -0.391 -7.212 1.00 96.38 88 TYR A CA 1
ATOM 727 C C . TYR A 1 88 ? -4.557 0.514 -6.007 1.00 96.38 88 TYR A C 1
ATOM 729 O O . TYR A 1 88 ? -5.217 0.382 -4.976 1.00 96.38 88 TYR A O 1
ATOM 737 N N . MET A 1 89 ? -3.625 1.466 -6.128 1.00 98.00 89 MET A N 1
ATOM 738 C CA . MET A 1 89 ? -3.273 2.353 -5.014 1.00 98.00 89 MET A CA 1
ATOM 739 C C . MET A 1 89 ? -4.454 3.221 -4.576 1.00 98.00 89 MET A C 1
ATOM 741 O O . MET A 1 89 ? -4.755 3.281 -3.386 1.00 98.00 89 MET A O 1
ATOM 745 N N . LYS A 1 90 ? -5.184 3.822 -5.525 1.00 98.06 90 LYS A N 1
ATOM 746 C CA . LYS A 1 90 ? -6.403 4.589 -5.226 1.00 98.06 90 LYS A CA 1
ATOM 747 C C . LYS A 1 90 ? -7.479 3.714 -4.599 1.00 98.06 90 LYS A C 1
ATOM 749 O O . LYS A 1 90 ? -8.178 4.165 -3.693 1.00 98.06 90 LYS A O 1
ATOM 754 N N . ARG A 1 91 ? -7.605 2.457 -5.037 1.00 98.06 91 ARG A N 1
ATOM 755 C CA . ARG A 1 91 ? -8.543 1.519 -4.418 1.00 98.06 91 ARG A CA 1
ATOM 756 C C . ARG A 1 91 ? -8.182 1.249 -2.960 1.00 98.06 91 ARG A C 1
ATOM 758 O O . ARG A 1 91 ? -9.061 1.375 -2.117 1.00 98.06 91 ARG A O 1
ATOM 765 N N . VAL A 1 92 ? -6.914 0.961 -2.660 1.00 98.38 92 VAL A N 1
ATOM 766 C CA . VAL A 1 92 ? -6.440 0.766 -1.280 1.00 98.38 92 VAL A CA 1
ATOM 767 C C . VAL A 1 92 ? -6.710 2.003 -0.425 1.00 98.38 92 VAL A C 1
ATOM 769 O O . VAL A 1 92 ? -7.248 1.865 0.670 1.00 98.38 92 VAL A O 1
ATOM 772 N N . CYS A 1 93 ? -6.377 3.203 -0.910 1.00 98.56 93 CYS A N 1
ATOM 773 C CA . CYS A 1 93 ? -6.619 4.441 -0.167 1.00 98.56 93 CYS A CA 1
ATOM 774 C C . CYS A 1 93 ? -8.107 4.633 0.155 1.00 98.56 93 CYS A C 1
ATOM 776 O O . CYS A 1 93 ? -8.444 4.981 1.282 1.00 98.56 93 CYS A O 1
ATOM 778 N N . ASN A 1 94 ? -9.005 4.338 -0.788 1.00 98.38 94 ASN A N 1
ATOM 779 C CA . ASN A 1 94 ? -10.447 4.416 -0.550 1.00 98.38 94 ASN A CA 1
ATOM 780 C C . ASN A 1 94 ? -10.931 3.404 0.494 1.00 98.38 94 ASN A C 1
ATOM 782 O O . ASN A 1 94 ? -11.668 3.782 1.399 1.00 98.38 94 ASN A O 1
ATOM 786 N N . GLU A 1 95 ? -10.507 2.143 0.402 1.00 98.44 95 GLU A N 1
ATOM 787 C CA . GLU A 1 95 ? -10.899 1.123 1.384 1.00 98.44 95 GLU A CA 1
ATOM 788 C C . GLU A 1 95 ? -10.345 1.440 2.781 1.00 98.44 95 GLU A C 1
ATOM 790 O O . GLU A 1 95 ? -11.066 1.333 3.769 1.00 98.44 95 GLU A O 1
ATOM 795 N N . LEU A 1 96 ? -9.096 1.909 2.878 1.00 98.25 96 LEU A N 1
ATOM 796 C CA . LEU A 1 96 ? -8.507 2.349 4.147 1.00 98.25 96 LEU A CA 1
ATOM 797 C C . LEU A 1 96 ? -9.215 3.580 4.718 1.00 98.25 96 LEU A C 1
ATOM 799 O O . LEU A 1 96 ? -9.428 3.640 5.924 1.00 98.25 96 LEU A O 1
ATOM 803 N N . SER A 1 97 ? -9.605 4.531 3.866 1.00 98.31 97 SER A N 1
ATOM 804 C CA . SER A 1 97 ? -10.335 5.734 4.275 1.00 98.31 97 SER A CA 1
ATOM 805 C C . SER A 1 97 ? -11.689 5.390 4.909 1.00 98.31 97 SER A C 1
ATOM 807 O O . SER A 1 97 ? -12.091 6.006 5.892 1.00 98.31 97 SER A O 1
ATOM 809 N N . VAL A 1 98 ? -12.373 4.369 4.381 1.00 98.31 98 VAL A N 1
ATOM 810 C CA . VAL A 1 98 ? -13.695 3.939 4.864 1.00 98.31 98 VAL A CA 1
ATOM 811 C C . VAL A 1 98 ? -13.598 2.984 6.060 1.00 98.31 98 VAL A C 1
ATOM 813 O O . VAL A 1 98 ? -14.415 3.076 6.974 1.00 98.31 98 VAL A O 1
ATOM 816 N N . HIS A 1 99 ? -12.615 2.080 6.073 1.00 98.12 99 HIS A N 1
ATOM 817 C CA . HIS A 1 99 ? -12.567 0.936 6.992 1.00 98.12 99 HIS A CA 1
ATOM 818 C C . HIS A 1 99 ? -11.404 0.961 7.998 1.00 98.12 99 HIS A C 1
ATOM 820 O O . HIS A 1 99 ? -11.126 -0.059 8.632 1.00 98.12 99 HIS A O 1
ATOM 826 N N . SER A 1 100 ? -10.709 2.090 8.174 1.00 95.31 100 SER A N 1
ATOM 827 C CA . SER A 1 100 ? -9.534 2.198 9.060 1.00 95.31 100 SER A CA 1
ATOM 828 C C . SER A 1 100 ? -9.784 1.675 10.480 1.00 95.31 100 SER A C 1
ATOM 830 O O . SER A 1 100 ? -9.004 0.860 10.973 1.00 95.31 100 SER A O 1
ATOM 832 N N . TYR A 1 101 ? -10.882 2.082 11.122 1.00 95.06 101 TYR A N 1
ATOM 833 C CA . TYR A 1 101 ? -11.206 1.652 12.486 1.00 95.06 101 TYR A CA 1
ATOM 834 C C . TYR A 1 101 ? -11.570 0.165 12.569 1.00 95.06 101 TYR A C 1
ATOM 836 O O . TYR A 1 101 ? -11.120 -0.515 13.490 1.00 95.06 101 TYR A O 1
ATOM 844 N N . ASP A 1 102 ? -12.303 -0.366 11.584 1.00 96.88 102 ASP A N 1
ATOM 845 C CA . ASP A 1 102 ? -12.622 -1.800 11.510 1.00 96.88 102 ASP A CA 1
ATOM 846 C C . ASP A 1 102 ? -11.331 -2.633 11.395 1.00 96.88 102 ASP A C 1
ATOM 848 O O . ASP A 1 102 ? -11.169 -3.672 12.039 1.00 96.88 102 ASP A O 1
ATOM 852 N N . ILE A 1 103 ? -10.372 -2.158 10.592 1.00 96.44 103 ILE A N 1
ATOM 853 C CA . ILE A 1 103 ? -9.054 -2.783 10.431 1.00 96.44 103 ILE A CA 1
ATOM 854 C C . ILE A 1 103 ? -8.272 -2.746 11.748 1.00 96.44 103 ILE A C 1
ATOM 856 O O . ILE A 1 103 ? -7.694 -3.757 12.152 1.00 96.44 103 ILE A O 1
ATOM 860 N N . GLU A 1 104 ? -8.259 -1.613 12.444 1.00 93.81 104 GLU A N 1
ATOM 861 C CA . GLU A 1 104 ? -7.588 -1.469 13.739 1.00 93.81 104 GLU A CA 1
ATOM 862 C C . GLU A 1 104 ? -8.215 -2.343 14.837 1.00 93.81 104 GLU A C 1
ATOM 864 O O . GLU A 1 104 ? -7.493 -2.923 15.662 1.00 93.81 104 GLU A O 1
ATOM 869 N N . GLU A 1 105 ? -9.538 -2.517 14.817 1.00 94.00 105 GLU A N 1
ATOM 870 C CA . GLU A 1 105 ? -10.240 -3.456 15.690 1.00 94.00 105 GLU A CA 1
ATOM 871 C C . GLU A 1 105 ? -9.810 -4.902 15.402 1.00 94.00 105 GLU A C 1
ATOM 873 O O . GLU A 1 105 ? -9.476 -5.643 16.333 1.00 94.00 105 GLU A O 1
ATOM 878 N N . LEU A 1 106 ? -9.740 -5.299 14.125 1.00 94.88 106 LEU A N 1
ATOM 879 C CA . LEU A 1 106 ? -9.261 -6.626 13.724 1.00 94.88 106 LEU A CA 1
ATOM 880 C C . LEU A 1 106 ? -7.819 -6.874 14.182 1.00 94.88 106 LEU A C 1
ATOM 882 O O . LEU A 1 106 ? -7.520 -7.951 14.702 1.00 94.88 106 LEU A O 1
ATOM 886 N N . ILE A 1 107 ? -6.934 -5.883 14.058 1.00 94.06 107 ILE A N 1
ATOM 887 C CA . ILE A 1 107 ? -5.556 -5.983 14.562 1.00 94.06 107 ILE A CA 1
ATOM 888 C C . ILE A 1 107 ? -5.569 -6.209 16.073 1.00 94.06 107 ILE A C 1
ATOM 890 O O . ILE A 1 107 ? -4.968 -7.165 16.563 1.00 94.06 107 ILE A O 1
ATOM 894 N N . THR A 1 108 ? -6.286 -5.368 16.817 1.00 90.94 108 THR A N 1
ATOM 895 C CA . THR A 1 108 ? -6.298 -5.405 18.287 1.00 90.94 108 THR A CA 1
ATOM 896 C C . THR A 1 108 ? -6.898 -6.703 18.825 1.00 90.94 108 THR A C 1
ATOM 898 O O . THR A 1 108 ? -6.390 -7.272 19.788 1.00 90.94 108 THR A O 1
ATOM 901 N N . LYS A 1 109 ? -7.949 -7.216 18.177 1.00 90.62 109 LYS A N 1
ATOM 902 C CA . LYS A 1 109 ? -8.614 -8.472 18.545 1.00 90.62 109 LYS A CA 1
ATOM 903 C C . LYS A 1 109 ? -7.702 -9.692 18.413 1.00 90.62 109 LYS A C 1
ATOM 905 O O . LYS A 1 109 ? -7.848 -10.650 19.171 1.00 90.62 109 LYS A O 1
ATOM 910 N N . HIS A 1 110 ? -6.794 -9.676 17.439 1.00 89.06 110 HIS A N 1
ATOM 911 C CA . HIS A 1 110 ? -5.904 -10.797 17.138 1.00 89.06 110 HIS A CA 1
ATOM 912 C C . HIS A 1 110 ? -4.473 -10.607 17.675 1.00 89.06 110 HIS A C 1
ATOM 914 O O . HIS A 1 110 ? -3.719 -11.579 17.752 1.00 89.06 110 HIS A O 1
ATOM 920 N N . ALA A 1 111 ? -4.102 -9.400 18.109 1.00 84.56 111 ALA A N 1
ATOM 921 C CA . ALA A 1 111 ? -2.844 -9.127 18.791 1.00 84.56 111 ALA A CA 1
ATOM 922 C C . ALA A 1 111 ? -2.930 -9.536 20.274 1.00 84.56 111 ALA A C 1
ATOM 924 O O . ALA A 1 111 ? -3.757 -9.035 21.031 1.00 84.56 111 ALA A O 1
ATOM 925 N N . LEU A 1 112 ? -2.053 -10.442 20.720 1.00 65.44 112 LEU A N 1
ATOM 926 C CA . LEU A 1 112 ? -2.014 -10.946 22.100 1.00 65.44 112 LEU A CA 1
ATOM 927 C C . LEU A 1 112 ? -1.699 -9.821 23.112 1.00 65.44 112 LEU A C 1
ATOM 929 O O . LEU A 1 112 ? -0.540 -9.576 23.435 1.00 65.44 112 LEU A O 1
ATOM 933 N N . ASN A 1 113 ? -2.735 -9.165 23.645 1.00 61.16 113 ASN A N 1
ATOM 934 C CA . ASN A 1 113 ? -2.673 -8.153 24.716 1.00 61.16 113 ASN A CA 1
ATOM 935 C C . ASN A 1 113 ? -1.834 -6.895 24.403 1.00 61.16 113 ASN A C 1
ATOM 937 O O . ASN A 1 113 ? -1.404 -6.181 25.319 1.00 61.16 113 ASN A O 1
ATOM 941 N N . SER A 1 114 ? -1.601 -6.606 23.123 1.00 61.22 114 SER A N 1
ATOM 942 C CA . SER A 1 114 ? -0.924 -5.386 22.686 1.00 61.22 114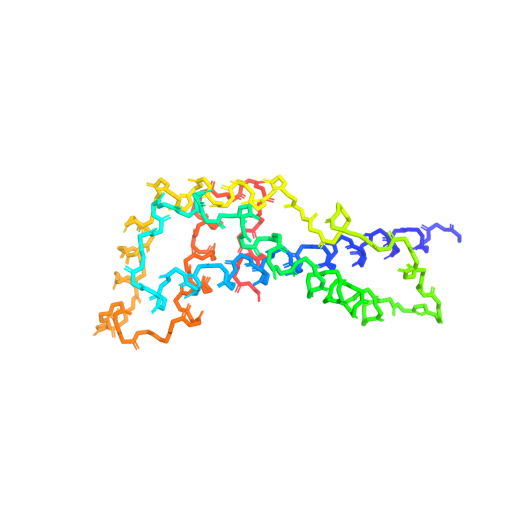 SER A CA 1
ATOM 943 C C . SER A 1 114 ? -1.952 -4.337 22.287 1.00 61.22 114 SER A C 1
ATOM 945 O O . SER A 1 114 ? -2.757 -4.562 21.390 1.00 61.22 114 SER A O 1
ATOM 947 N N . SER A 1 115 ? -1.905 -3.169 22.929 1.00 76.06 115 SER A N 1
ATOM 948 C CA . SER A 1 115 ? -2.531 -1.977 22.359 1.00 76.06 115 SER A CA 1
ATOM 949 C C . SER A 1 115 ? -1.851 -1.652 21.026 1.00 76.06 115 SER A C 1
ATOM 951 O O . SER A 1 115 ? -0.644 -1.868 20.896 1.00 76.06 115 SER A O 1
ATOM 953 N N . LEU A 1 116 ? -2.588 -1.090 20.063 1.00 82.00 116 LEU A N 1
ATOM 954 C CA . LEU A 1 116 ? -2.046 -0.628 18.771 1.00 82.00 116 LEU A CA 1
ATOM 955 C C . LEU A 1 116 ? -0.762 0.201 18.935 1.00 82.00 116 LEU A C 1
ATOM 957 O O . LEU A 1 116 ? 0.183 0.055 18.168 1.00 82.00 116 LEU A O 1
ATOM 961 N N . SER A 1 117 ? -0.683 0.995 20.007 1.00 82.69 117 SER A N 1
ATOM 962 C CA . SER A 1 117 ? 0.481 1.815 20.363 1.00 82.69 117 SER A CA 1
ATOM 963 C C . SER A 1 117 ? 1.773 1.046 20.674 1.00 82.69 117 SER A C 1
ATOM 965 O O . SER A 1 117 ? 2.838 1.656 20.698 1.00 82.69 117 SER A O 1
ATOM 967 N N . ARG A 1 118 ? 1.710 -0.265 20.938 1.00 87.12 118 ARG A N 1
ATOM 968 C CA . ARG A 1 118 ? 2.887 -1.115 21.203 1.00 87.12 118 ARG A CA 1
ATOM 969 C C . ARG A 1 118 ? 3.436 -1.789 19.949 1.00 87.12 118 ARG A C 1
ATOM 971 O O . ARG A 1 118 ? 4.526 -2.351 20.004 1.00 87.12 118 ARG A O 1
ATOM 978 N N . ILE A 1 119 ? 2.682 -1.773 18.853 1.00 90.88 119 ILE A N 1
ATOM 979 C CA . ILE A 1 119 ? 3.119 -2.323 17.571 1.00 90.88 119 ILE A CA 1
ATOM 980 C C . ILE A 1 119 ? 4.037 -1.288 16.916 1.00 90.88 119 ILE A C 1
ATOM 982 O O . ILE A 1 119 ? 3.725 -0.095 16.905 1.00 90.88 119 ILE A O 1
ATOM 986 N N . ALA A 1 120 ? 5.182 -1.722 16.383 1.00 92.94 120 ALA A N 1
ATOM 987 C CA . ALA A 1 120 ? 6.055 -0.819 15.644 1.00 92.94 120 ALA A CA 1
ATOM 988 C C . ALA A 1 120 ? 5.289 -0.238 14.447 1.00 92.94 120 ALA A C 1
ATOM 990 O O . ALA A 1 120 ? 4.581 -0.959 13.750 1.00 92.94 120 ALA A O 1
ATOM 991 N N . LYS A 1 121 ? 5.428 1.065 14.184 1.00 94.38 121 LYS A N 1
ATOM 992 C CA . LYS A 1 121 ? 4.631 1.751 13.150 1.00 94.38 121 LYS A CA 1
ATOM 993 C C . LYS A 1 121 ? 4.812 1.154 11.749 1.00 94.38 121 LYS A C 1
ATOM 995 O O . LYS A 1 121 ? 3.872 1.147 10.965 1.00 94.38 121 LYS A O 1
ATOM 1000 N N . VAL A 1 122 ? 5.994 0.606 11.457 1.00 95.81 122 VAL A N 1
ATOM 1001 C CA . VAL A 1 122 ? 6.253 -0.129 10.208 1.00 95.81 122 VAL A CA 1
ATOM 1002 C C . VAL A 1 122 ? 5.414 -1.408 10.143 1.00 95.81 122 VAL A C 1
ATOM 1004 O O . VAL A 1 122 ? 4.699 -1.615 9.166 1.00 95.81 122 VAL A O 1
ATOM 1007 N N . ASP A 1 123 ? 5.438 -2.226 11.198 1.00 94.62 123 ASP A N 1
ATOM 1008 C CA . ASP A 1 123 ? 4.631 -3.449 11.280 1.00 94.62 123 ASP A CA 1
ATOM 1009 C C . ASP A 1 123 ? 3.133 -3.130 11.231 1.00 94.62 123 ASP A C 1
ATOM 1011 O O . ASP A 1 123 ? 2.362 -3.835 10.584 1.00 94.62 123 ASP A O 1
ATOM 1015 N N . LEU A 1 124 ? 2.716 -2.032 11.867 1.00 95.12 124 LEU A N 1
ATOM 1016 C CA . LEU A 1 124 ? 1.334 -1.571 11.838 1.00 95.12 124 LEU A CA 1
ATOM 1017 C C . LEU A 1 124 ? 0.894 -1.186 10.419 1.00 95.12 124 LEU A C 1
ATOM 1019 O O . LEU A 1 124 ? -0.190 -1.585 9.999 1.00 95.12 124 LEU A O 1
ATOM 1023 N N . ALA A 1 125 ? 1.737 -0.481 9.661 1.00 97.69 125 ALA A N 1
ATOM 1024 C CA . ALA A 1 125 ? 1.455 -0.133 8.271 1.00 97.69 125 ALA A CA 1
ATOM 1025 C C . ALA A 1 125 ? 1.319 -1.377 7.375 1.00 97.69 125 ALA A C 1
ATOM 1027 O O . ALA A 1 125 ? 0.403 -1.446 6.553 1.00 97.69 125 ALA A O 1
ATOM 1028 N N . ILE A 1 126 ? 2.182 -2.383 7.575 1.00 97.12 126 ILE A N 1
ATOM 1029 C CA . ILE A 1 126 ? 2.094 -3.678 6.882 1.00 97.12 126 ILE A CA 1
ATOM 1030 C C . ILE A 1 126 ? 0.761 -4.359 7.210 1.00 97.12 126 ILE A C 1
ATOM 1032 O O . ILE A 1 126 ? 0.030 -4.756 6.304 1.00 97.12 126 ILE A O 1
ATOM 1036 N N . LEU A 1 127 ? 0.412 -4.455 8.498 1.00 96.44 127 LEU A N 1
ATOM 1037 C CA . LEU A 1 127 ? -0.830 -5.088 8.946 1.00 96.44 127 LEU A CA 1
ATOM 1038 C C . LEU A 1 127 ? -2.068 -4.385 8.385 1.00 96.44 127 LEU A C 1
ATOM 1040 O O . LEU A 1 127 ? -2.964 -5.059 7.879 1.00 96.44 127 LEU A O 1
ATOM 1044 N N . LYS A 1 128 ? -2.107 -3.049 8.436 1.00 97.44 128 LYS A N 1
ATOM 1045 C CA . LYS A 1 128 ? -3.216 -2.247 7.902 1.00 97.44 128 LYS A CA 1
ATOM 1046 C C . LYS A 1 128 ? -3.424 -2.512 6.409 1.00 97.44 128 LYS A C 1
ATOM 1048 O O . LYS A 1 128 ? -4.550 -2.791 5.999 1.00 97.44 128 LYS A O 1
ATOM 1053 N N . LEU A 1 129 ? -2.349 -2.507 5.615 1.00 98.19 129 LEU A N 1
ATOM 1054 C CA . LEU A 1 129 ? -2.421 -2.817 4.185 1.00 98.19 129 LEU A CA 1
ATOM 1055 C C . LEU A 1 129 ? -2.876 -4.263 3.933 1.00 98.19 129 LEU A C 1
ATOM 1057 O O . LEU A 1 129 ? -3.820 -4.486 3.178 1.00 98.19 129 LEU A O 1
ATOM 1061 N N . SER A 1 130 ? -2.241 -5.245 4.576 1.00 97.44 130 SER A N 1
ATOM 1062 C CA . SER A 1 130 ? -2.562 -6.662 4.373 1.00 97.44 130 SER A CA 1
ATOM 1063 C C . SER A 1 130 ? -4.001 -6.995 4.764 1.00 97.44 130 SER A C 1
ATOM 1065 O O . SER A 1 130 ? -4.679 -7.715 4.037 1.00 97.44 130 SER A O 1
ATOM 1067 N N . ILE A 1 131 ? -4.497 -6.472 5.888 1.00 97.44 131 ILE A N 1
ATOM 1068 C CA . ILE A 1 131 ? -5.878 -6.715 6.326 1.00 97.44 131 ILE A CA 1
ATOM 1069 C C . ILE A 1 131 ? -6.866 -6.041 5.376 1.00 97.44 131 ILE A C 1
ATOM 1071 O O . ILE A 1 131 ? -7.859 -6.673 5.015 1.00 97.44 131 ILE A O 1
ATOM 1075 N N . CYS A 1 132 ? -6.578 -4.814 4.930 1.00 98.06 132 CYS A N 1
ATOM 1076 C CA . CYS A 1 132 ? -7.396 -4.128 3.935 1.00 98.06 132 CYS A CA 1
ATOM 1077 C C . CYS A 1 132 ? -7.605 -5.004 2.693 1.00 98.06 132 CYS A C 1
ATOM 1079 O O . CYS A 1 132 ? -8.736 -5.272 2.288 1.00 98.06 132 CYS A O 1
ATOM 1081 N N . GLU A 1 133 ? -6.521 -5.551 2.146 1.00 97.62 133 GLU A N 1
ATOM 1082 C CA . GLU A 1 133 ? -6.616 -6.404 0.967 1.00 97.62 133 GLU A CA 1
ATOM 1083 C C . GLU A 1 133 ? -7.357 -7.718 1.224 1.00 97.62 133 GLU A C 1
ATOM 1085 O O . GLU A 1 133 ? -8.194 -8.127 0.421 1.00 97.62 133 GLU A O 1
ATOM 1090 N N . ILE A 1 134 ? -7.072 -8.382 2.348 1.00 96.81 134 ILE A N 1
ATOM 1091 C CA . ILE A 1 134 ? -7.673 -9.677 2.694 1.00 96.81 134 ILE A CA 1
ATOM 1092 C C . ILE A 1 134 ? -9.189 -9.556 2.877 1.00 96.81 134 ILE A C 1
ATOM 1094 O O . ILE A 1 134 ? -9.932 -10.462 2.486 1.00 96.81 134 ILE A O 1
ATOM 1098 N N . VAL A 1 135 ? -9.646 -8.472 3.502 1.00 96.81 135 VAL A N 1
ATOM 1099 C CA . VAL A 1 135 ? -11.050 -8.305 3.888 1.00 96.81 135 VAL A CA 1
ATOM 1100 C C . VAL A 1 135 ? -11.848 -7.614 2.786 1.00 96.81 135 VAL A C 1
ATOM 1102 O O . VAL A 1 135 ? -12.935 -8.085 2.449 1.00 96.81 135 VAL A O 1
ATOM 1105 N N . TYR A 1 136 ? -11.305 -6.551 2.190 1.00 97.44 136 TYR A N 1
ATOM 1106 C CA . TYR A 1 136 ? -12.059 -5.647 1.317 1.00 97.44 136 TYR A CA 1
ATOM 1107 C C . TYR A 1 136 ? -11.671 -5.733 -0.164 1.00 97.44 136 TYR A C 1
ATOM 1109 O O . TYR A 1 136 ? -12.445 -5.293 -1.010 1.00 97.44 136 TYR A O 1
ATOM 1117 N N . MET A 1 137 ? -10.530 -6.346 -0.505 1.00 95.75 137 MET A N 1
ATOM 1118 C CA . MET A 1 137 ? -10.041 -6.434 -1.894 1.00 95.75 137 MET A CA 1
ATOM 1119 C C . MET A 1 137 ? -9.694 -7.863 -2.335 1.00 95.75 137 MET A C 1
ATOM 1121 O O . MET A 1 137 ? -8.862 -8.075 -3.216 1.00 95.75 137 MET A O 1
ATOM 1125 N N . ASN A 1 138 ? -10.311 -8.879 -1.729 1.00 90.31 138 ASN A N 1
ATOM 1126 C CA . ASN A 1 138 ? -9.957 -10.282 -1.975 1.00 90.31 138 ASN A CA 1
ATOM 1127 C C . ASN A 1 138 ? -10.329 -10.811 -3.373 1.00 90.31 138 ASN A C 1
ATOM 1129 O O . ASN A 1 138 ? -9.933 -11.924 -3.737 1.00 90.31 138 ASN A O 1
ATOM 1133 N N . LYS A 1 139 ? -11.097 -10.039 -4.150 1.00 89.69 139 LYS A N 1
ATOM 1134 C CA . LYS A 1 139 ? -11.403 -10.331 -5.556 1.00 89.69 139 LYS A CA 1
ATOM 1135 C C . LYS A 1 139 ? -10.292 -9.830 -6.477 1.00 89.69 139 LYS A C 1
ATOM 1137 O O . LYS A 1 139 ? -10.048 -10.438 -7.515 1.00 89.69 139 LYS A O 1
ATOM 1142 N N . GLU A 1 140 ? -9.627 -8.749 -6.086 1.00 88.75 140 GLU A N 1
ATOM 1143 C CA . GLU A 1 140 ? -8.560 -8.078 -6.821 1.00 88.75 140 GLU A CA 1
ATOM 1144 C C . GLU A 1 140 ? -7.180 -8.627 -6.433 1.00 88.75 140 GLU A C 1
ATOM 1146 O O . GLU A 1 140 ? -6.342 -8.891 -7.298 1.00 88.75 140 GLU A O 1
ATOM 1151 N N . VAL A 1 141 ? -6.952 -8.847 -5.136 1.00 88.88 141 VAL A N 1
ATOM 1152 C CA . VAL A 1 141 ? -5.700 -9.365 -4.579 1.00 88.88 141 VAL A CA 1
ATOM 1153 C C . VAL A 1 141 ? -5.963 -10.710 -3.901 1.00 88.88 141 VAL A C 1
ATOM 1155 O O . VAL A 1 141 ? -6.691 -10.784 -2.911 1.00 88.88 141 VAL A O 1
ATOM 1158 N N . PRO A 1 142 ? -5.369 -11.813 -4.389 1.00 91.25 142 PRO A N 1
ATOM 1159 C CA . PRO A 1 142 ? -5.522 -1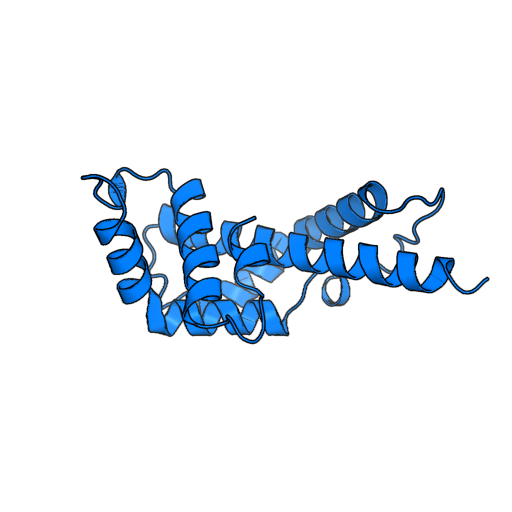3.104 -3.736 1.00 91.25 142 PRO A CA 1
ATOM 1160 C C . PRO A 1 142 ? -4.983 -13.066 -2.302 1.00 91.25 142 PRO A C 1
ATOM 1162 O O . PRO A 1 142 ? -3.837 -12.684 -2.086 1.00 91.25 142 PRO A O 1
ATOM 1165 N N . VAL A 1 143 ? -5.749 -13.587 -1.339 1.00 90.69 143 VAL A N 1
ATOM 1166 C CA . VAL A 1 143 ? -5.394 -13.612 0.099 1.00 90.69 143 VAL A CA 1
ATOM 1167 C C . VAL A 1 143 ? -3.969 -14.117 0.365 1.00 90.69 143 VAL A C 1
ATOM 1169 O O . VAL A 1 143 ? -3.262 -13.583 1.211 1.00 90.69 143 VAL A O 1
ATOM 1172 N N . ARG A 1 144 ? -3.507 -15.130 -0.382 1.00 90.00 144 ARG A N 1
ATOM 1173 C CA . ARG A 1 144 ? -2.140 -15.664 -0.241 1.00 90.00 144 ARG A CA 1
ATOM 1174 C C . ARG A 1 144 ? -1.053 -14.643 -0.586 1.00 90.00 144 ARG A C 1
ATOM 1176 O O . ARG A 1 144 ? 0.018 -14.710 -0.002 1.00 90.00 144 ARG A O 1
ATOM 1183 N N . VAL A 1 145 ? -1.318 -13.748 -1.536 1.00 86.38 145 VAL A N 1
ATOM 1184 C CA . VAL A 1 145 ? -0.400 -12.672 -1.935 1.00 86.38 145 VAL A CA 1
ATOM 1185 C C . VAL A 1 145 ? -0.394 -11.570 -0.880 1.00 86.38 145 VAL A C 1
ATOM 1187 O O . VAL A 1 145 ? 0.666 -11.054 -0.572 1.00 86.38 145 VAL A O 1
ATOM 1190 N N . SER A 1 146 ? -1.541 -11.255 -0.278 1.00 89.69 146 SER A N 1
ATOM 1191 C CA . SER A 1 146 ? -1.627 -10.243 0.784 1.00 89.69 146 SER A CA 1
ATOM 1192 C C . SER A 1 146 ? -0.901 -10.631 2.073 1.00 89.69 146 SER A C 1
ATOM 1194 O O . SER A 1 146 ? -0.431 -9.754 2.798 1.00 89.69 146 SER A O 1
ATOM 1196 N N . ILE A 1 147 ? -0.820 -11.934 2.362 1.00 88.69 147 ILE A N 1
ATOM 1197 C CA . ILE A 1 147 ? -0.124 -12.489 3.535 1.00 88.69 147 ILE A CA 1
ATOM 1198 C C . ILE A 1 147 ? 1.400 -12.562 3.328 1.00 88.69 147 ILE A C 1
ATOM 1200 O O . ILE A 1 147 ? 2.140 -12.512 4.308 1.00 88.69 147 ILE A O 1
ATOM 1204 N N . ASN A 1 148 ? 1.856 -12.740 2.086 1.00 78.38 148 ASN A N 1
ATOM 1205 C CA . ASN A 1 148 ? 3.246 -13.053 1.745 1.00 78.38 148 ASN A CA 1
ATOM 1206 C C . ASN A 1 148 ? 4.089 -11.808 1.460 1.00 78.38 148 ASN A C 1
ATOM 1208 O O . ASN A 1 148 ? 5.225 -11.762 1.971 1.00 78.38 148 ASN A O 1
#

Secondary structure (DSSP, 8-state):
--HHHHHHHHHHHHHHHHHHHHHHHHHHHHHHHTT--GGGHHHHHHHHHHHTHHHHHHHHHHHHHHH--SS----TT--HHHHS-HHHHHHHHHHHHHHHHHHHHHHHHHSSS--GGGS-HHHHHHHHHHHHHHHH-TTTS-HHHHH-

Solvent-accessible surface area (backbone atoms only — not comparable to full-atom values): 8306 Å² total; per-residue (Å²): 139,74,61,64,65,58,54,53,55,52,37,52,53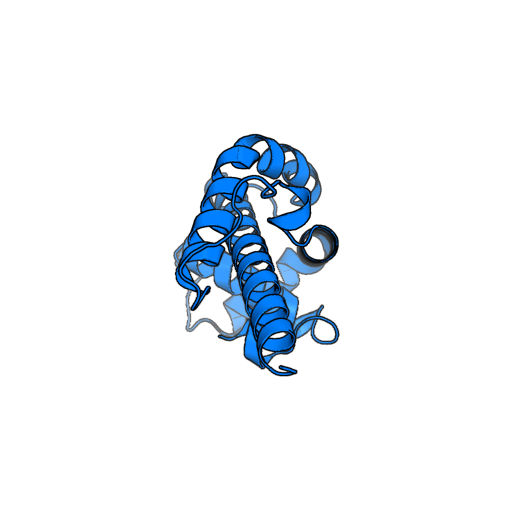,48,23,16,54,50,39,37,51,53,53,51,33,51,51,46,27,52,35,62,74,69,71,48,64,54,56,52,38,67,78,47,46,66,61,52,47,64,78,37,44,69,61,48,32,51,52,20,51,52,37,40,58,71,58,44,94,58,100,73,76,84,63,88,80,67,36,69,82,67,24,34,48,64,70,60,52,53,49,51,36,52,52,37,28,75,39,43,66,61,49,51,48,54,49,43,75,72,36,89,90,42,58,72,88,73,49,55,59,67,61,46,19,50,50,52,52,27,49,47,32,50,74,77,32,46,89,83,40,54,52,71,65,49,76,104

Nearest PDB structures (foldseek):
  3imq-assembly1_A  TM=7.723E-01  e=3.249E-02  Escherichia coli K-12
  1eyv-assembly1_A  TM=7.095E-01  e=3.088E-02  Mycobacterium tuberculosis
  1tzw-assembly1_A  TM=7.399E-01  e=6.955E-02  Thermotoga maritima
  5lm7-assembly2_D  TM=7.307E-01  e=1.919E-01  Escherichia coli S88

pLDDT: mean 89.75, std 12.58, range [42.28, 98.69]

Foldseek 3Di:
DPPPVVLLVVQLVVLQAVLALVLQLVLQLVCVVVVHDLLCSVVCPVVSCVVCFVVLQVSSVVSSVVSDPDPDDPSVPGGPVSSYDVVVNVVLSNLCSVCVVVLLVVCCVPPDPDRPVVDDSSVSSLSSSLSSCLPPVCVPDPNVRSVD

Radius of gyration: 16.68 Å; Cα contacts (8 Å, |Δi|>4): 128; chains: 1; bounding box: 35×34×54 Å

Organism: Clostridium perfringens (NCBI:txid1502)

Mean predicted aligned error: 5.54 Å

InterPro domains:
  IPR006027 NusB/RsmB/TIM44 [PF01029] (20-148)
  IPR035926 NusB-like superfamily [G3DSA:1.10.940.10] (11-148)
  IPR035926 NusB-like superfamily [SSF48013] (19-148)